Protein AF-A0A8I0HNR7-F1 (afdb_monomer_lite)

Foldseek 3Di:
DDDDDPPDDPVPVLVVLLVQLVVQLVVLVVQLVVCVVVVVVDVVSNVVSVVSNVSSVVSNCVSVVVVVVVVVVVVD

Secondary structure (DSSP, 8-state):
--------SSHHHHHHHHHHHHHHHHHHHHHHHHHHHTT---HHHHHHHHHHHHHHHHHHHHHHHHHHHHHHHT--

Sequence (76 aa):
MDKRDEPGKTGSFSSGLFKFGVFIVLAGSLLLVLRLILGVTSTLGIVSNLLLILSGVFLAWKPFMDNRKRGQLSQD

Radius of gyration: 18.74 Å; chains: 1; bounding box: 46×20×52 Å

Organism: NCBI:txid2762214

pLDDT: mean 73.77, std 16.33, range [39.25, 92.19]

Structure (mmCIF, N/CA/C/O backbone):
data_AF-A0A8I0HNR7-F1
#
_entry.id   AF-A0A8I0HNR7-F1
#
loop_
_atom_site.group_PDB
_atom_site.id
_atom_site.type_symbol
_atom_site.label_atom_id
_atom_site.label_alt_id
_atom_si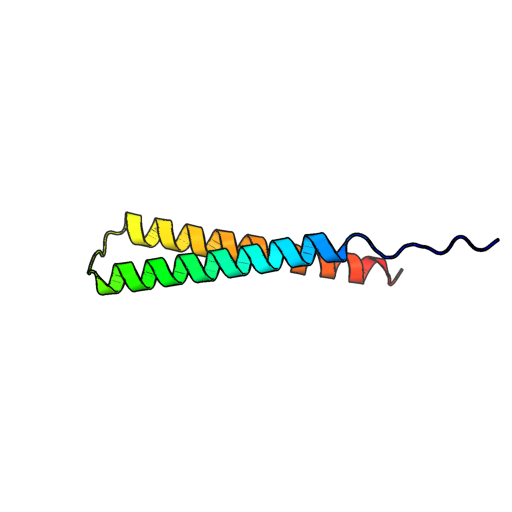te.label_comp_id
_atom_site.label_asym_id
_atom_site.label_entity_id
_atom_site.label_seq_id
_atom_site.pdbx_PDB_ins_code
_atom_site.Cartn_x
_atom_site.Cartn_y
_atom_site.Cartn_z
_atom_site.occupancy
_atom_site.B_iso_or_equiv
_atom_site.auth_seq_id
_atom_site.auth_comp_id
_atom_site.auth_asym_id
_atom_site.auth_atom_id
_atom_site.pdbx_PDB_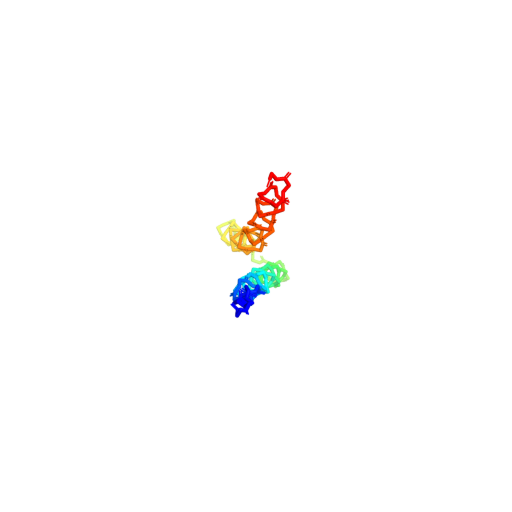model_num
ATOM 1 N N . MET A 1 1 ? 35.260 -0.512 -37.487 1.00 39.25 1 MET A N 1
ATOM 2 C CA . MET A 1 1 ? 35.509 -0.941 -36.095 1.00 39.25 1 MET A CA 1
ATOM 3 C C . MET A 1 1 ? 34.284 -0.509 -35.314 1.00 39.25 1 MET A C 1
ATOM 5 O O . MET A 1 1 ? 34.173 0.646 -34.935 1.00 39.25 1 MET A O 1
ATOM 9 N N . ASP A 1 2 ? 33.298 -1.398 -35.291 1.00 41.34 2 ASP A N 1
ATOM 10 C CA . ASP A 1 2 ? 31.910 -1.103 -34.941 1.00 41.34 2 ASP A CA 1
ATOM 11 C C . ASP A 1 2 ? 31.754 -1.181 -33.416 1.00 41.34 2 ASP A C 1
ATOM 13 O O . ASP A 1 2 ? 31.841 -2.263 -32.821 1.00 41.34 2 ASP A O 1
ATOM 17 N N . LYS A 1 3 ? 31.670 -0.019 -32.758 1.00 47.72 3 LYS A N 1
ATOM 18 C CA . LYS A 1 3 ? 31.430 0.058 -31.315 1.00 47.72 3 LYS A CA 1
ATOM 19 C C . LYS A 1 3 ? 29.950 -0.213 -31.099 1.00 47.72 3 LYS A C 1
ATOM 21 O O . LYS A 1 3 ? 29.139 0.694 -31.189 1.00 47.72 3 LYS A O 1
ATOM 26 N N . ARG A 1 4 ? 29.645 -1.480 -30.815 1.00 50.00 4 ARG A N 1
ATOM 27 C CA . ARG A 1 4 ? 28.337 -1.927 -30.347 1.00 50.00 4 ARG A CA 1
ATOM 28 C C . ARG A 1 4 ? 27.902 -1.051 -29.179 1.00 50.00 4 ARG A C 1
ATOM 30 O O . ARG A 1 4 ? 28.543 -1.057 -28.126 1.00 50.00 4 ARG A O 1
ATOM 37 N N . ASP A 1 5 ? 26.815 -0.333 -29.391 1.00 48.34 5 ASP A N 1
ATOM 38 C CA . ASP A 1 5 ? 26.000 0.238 -28.338 1.00 48.34 5 ASP A CA 1
ATOM 39 C C . ASP A 1 5 ? 25.693 -0.863 -27.315 1.00 48.34 5 ASP A C 1
ATOM 41 O O . ASP A 1 5 ? 25.286 -1.964 -27.685 1.00 48.34 5 ASP A O 1
ATOM 45 N N . GLU A 1 6 ? 25.937 -0.607 -26.030 1.00 49.84 6 GLU A N 1
ATOM 46 C CA . GLU A 1 6 ? 25.482 -1.464 -24.935 1.00 49.84 6 GLU A CA 1
ATOM 47 C C . GLU A 1 6 ? 24.059 -1.035 -24.530 1.00 49.84 6 GLU A C 1
ATOM 49 O O . GLU A 1 6 ? 23.913 -0.060 -23.785 1.00 49.84 6 GLU A O 1
ATOM 54 N N . PRO A 1 7 ? 22.975 -1.749 -24.895 1.00 51.72 7 PRO A N 1
ATOM 55 C CA . PRO A 1 7 ? 21.649 -1.454 -24.376 1.00 51.72 7 PRO A CA 1
ATOM 56 C C . PRO A 1 7 ? 21.426 -2.309 -23.121 1.00 51.72 7 PRO A C 1
ATOM 58 O O . PRO A 1 7 ? 20.610 -3.223 -23.112 1.00 51.72 7 PRO A O 1
ATOM 61 N N . GLY A 1 8 ? 22.231 -2.111 -22.072 1.00 46.34 8 GLY A N 1
ATOM 62 C CA . GLY A 1 8 ? 22.342 -3.133 -21.016 1.00 46.34 8 GLY A CA 1
ATOM 63 C C . GLY A 1 8 ? 21.877 -2.749 -19.614 1.00 46.34 8 GLY A C 1
ATOM 64 O O . GLY A 1 8 ? 21.294 -3.564 -18.902 1.00 46.34 8 GLY A O 1
ATOM 65 N N . LYS A 1 9 ? 22.157 -1.527 -19.153 1.00 44.12 9 LYS A N 1
ATOM 66 C CA . LYS A 1 9 ? 22.246 -1.287 -17.696 1.00 44.12 9 LYS A CA 1
ATOM 67 C C . LYS A 1 9 ? 21.018 -0.675 -17.022 1.00 44.12 9 LYS A C 1
ATOM 69 O O . LYS A 1 9 ? 20.995 -0.559 -15.801 1.00 44.12 9 LYS A O 1
ATOM 74 N N . THR A 1 10 ? 19.978 -0.319 -17.774 1.00 49.31 10 THR A N 1
ATOM 75 C CA . THR A 1 10 ? 18.782 0.350 -17.220 1.00 49.31 10 THR A CA 1
ATOM 76 C C . THR A 1 10 ? 17.596 -0.582 -16.942 1.00 49.31 10 THR A C 1
ATOM 78 O O . THR A 1 10 ? 16.690 -0.199 -16.205 1.00 49.31 10 THR A O 1
ATOM 81 N N . GLY A 1 11 ? 17.634 -1.838 -17.408 1.00 49.91 11 GLY A N 1
ATOM 82 C CA . GLY A 1 11 ? 16.577 -2.830 -17.145 1.00 49.91 11 GLY A CA 1
ATOM 83 C C . GLY A 1 11 ? 16.573 -3.420 -15.725 1.00 49.91 11 GLY A C 1
ATOM 84 O O . GLY A 1 11 ? 15.514 -3.746 -15.192 1.00 49.91 11 GLY A O 1
ATOM 85 N N . SER A 1 12 ? 17.737 -3.515 -15.070 1.00 50.41 12 SER A N 1
ATOM 86 C CA . SER A 1 12 ? 17.857 -4.158 -13.747 1.00 50.41 12 SER A CA 1
ATOM 87 C C . SER A 1 12 ? 17.305 -3.288 -12.604 1.00 50.41 12 SER A C 1
ATOM 89 O O . SER A 1 12 ? 16.548 -3.762 -11.757 1.00 50.41 12 SER A O 1
ATOM 91 N N . PHE A 1 13 ? 17.589 -1.979 -12.629 1.00 54.16 13 PHE A N 1
ATOM 92 C CA . PHE A 1 13 ? 17.141 -1.037 -11.591 1.00 54.16 13 PHE A CA 1
ATOM 93 C C . PHE A 1 13 ? 15.618 -0.812 -11.605 1.00 54.16 13 PHE A C 1
ATOM 95 O O . PHE A 1 13 ? 14.986 -0.727 -10.553 1.00 54.16 13 PHE A O 1
ATOM 102 N N . SER A 1 14 ? 15.019 -0.772 -12.800 1.00 59.50 14 SER A N 1
ATOM 103 C CA . SER A 1 14 ? 13.574 -0.593 -13.005 1.00 59.50 14 SER A CA 1
ATOM 104 C C . SER A 1 14 ? 12.767 -1.798 -12.492 1.00 59.50 14 SER A C 1
ATOM 106 O O . SER A 1 14 ? 11.771 -1.634 -11.784 1.00 59.50 14 SER A O 1
ATOM 108 N N . SER A 1 15 ? 13.260 -3.019 -12.742 1.00 67.44 15 SER A N 1
ATOM 109 C CA . SER A 1 15 ? 12.662 -4.263 -12.234 1.00 67.44 15 SER A CA 1
ATOM 110 C C . SER A 1 15 ? 12.745 -4.377 -10.707 1.00 67.44 15 SER A C 1
ATOM 112 O O . SER A 1 15 ? 11.773 -4.774 -10.062 1.00 67.44 15 SER A O 1
ATOM 114 N N . GLY A 1 16 ? 13.874 -3.980 -10.107 1.00 74.88 16 GLY A N 1
ATOM 115 C CA . GLY A 1 16 ? 14.055 -3.997 -8.651 1.00 74.88 16 GLY A CA 1
ATOM 116 C C . GLY A 1 16 ? 13.086 -3.066 -7.917 1.00 74.88 16 GLY A C 1
ATOM 117 O O . GLY A 1 16 ? 12.427 -3.491 -6.969 1.00 74.88 16 GLY A O 1
ATOM 118 N N . LEU A 1 17 ? 12.939 -1.826 -8.395 1.00 77.56 17 LEU A N 1
ATOM 119 C CA . LEU A 1 17 ? 12.011 -0.846 -7.815 1.00 77.56 17 LEU A CA 1
ATOM 120 C C . LEU A 1 17 ? 10.547 -1.267 -7.971 1.00 77.56 17 LEU A C 1
ATOM 122 O O . LEU A 1 17 ? 9.764 -1.108 -7.036 1.00 77.56 17 LEU A O 1
ATOM 126 N N . PHE A 1 18 ? 10.190 -1.855 -9.114 1.00 78.88 18 PHE 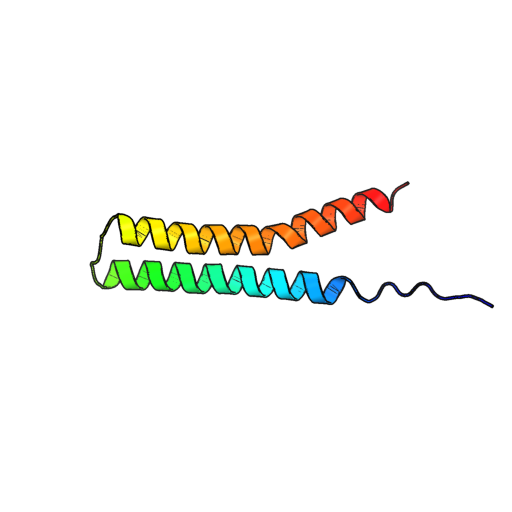A N 1
ATOM 127 C CA . PHE A 1 18 ? 8.850 -2.392 -9.331 1.00 78.88 18 PHE A CA 1
ATOM 128 C C . PHE A 1 18 ? 8.528 -3.527 -8.350 1.00 78.88 18 PHE A C 1
ATOM 130 O O . PHE A 1 18 ? 7.514 -3.472 -7.654 1.00 78.88 18 PHE A O 1
ATOM 137 N N . LYS A 1 19 ? 9.416 -4.524 -8.229 1.00 81.69 19 LYS A N 1
ATOM 138 C CA . LYS A 1 19 ? 9.251 -5.642 -7.283 1.00 81.69 19 LYS A CA 1
ATOM 139 C C . LYS A 1 19 ? 9.165 -5.158 -5.835 1.00 81.69 19 LYS A C 1
ATOM 141 O O . LYS A 1 19 ? 8.339 -5.656 -5.076 1.00 81.69 19 LYS A O 1
ATOM 146 N N . PHE A 1 20 ? 9.984 -4.174 -5.468 1.00 84.50 20 PHE A N 1
ATOM 147 C CA . PHE A 1 20 ? 9.966 -3.576 -4.136 1.00 84.50 20 PHE A CA 1
ATOM 148 C C . PHE A 1 20 ? 8.657 -2.824 -3.855 1.00 84.50 20 PHE A C 1
ATOM 150 O O . PHE A 1 20 ? 8.064 -3.002 -2.794 1.00 84.50 20 PHE A O 1
ATOM 157 N N . GLY A 1 21 ? 8.154 -2.051 -4.823 1.00 85.12 21 GLY A N 1
ATOM 158 C CA . GLY A 1 21 ? 6.855 -1.385 -4.716 1.00 85.12 21 GLY A CA 1
ATOM 159 C C . GLY A 1 21 ? 5.705 -2.379 -4.537 1.00 85.12 21 GLY A C 1
ATOM 160 O O . GLY A 1 21 ? 4.899 -2.224 -3.620 1.00 85.12 21 GLY A O 1
ATOM 161 N N . VAL A 1 22 ? 5.678 -3.454 -5.334 1.00 86.50 22 VAL A N 1
ATOM 162 C CA . VAL A 1 22 ? 4.688 -4.541 -5.195 1.00 86.50 22 VAL A CA 1
ATOM 163 C C . VAL A 1 22 ? 4.777 -5.207 -3.819 1.00 86.50 22 VAL A C 1
ATOM 165 O O . VAL A 1 22 ? 3.747 -5.456 -3.196 1.00 86.50 22 VAL A O 1
ATOM 168 N N . PHE A 1 23 ? 5.988 -5.448 -3.311 1.00 89.75 23 PHE A N 1
ATOM 169 C CA . PHE A 1 23 ? 6.191 -6.015 -1.977 1.00 89.75 23 PHE A CA 1
ATOM 170 C C . PHE A 1 23 ? 5.624 -5.116 -0.870 1.00 89.75 23 PHE A C 1
ATOM 172 O O . PHE A 1 23 ? 4.926 -5.608 0.015 1.00 89.75 23 PHE A O 1
ATOM 179 N N . ILE A 1 24 ? 5.861 -3.802 -0.944 1.00 89.19 24 ILE A N 1
ATOM 180 C CA . ILE A 1 24 ? 5.307 -2.834 0.016 1.00 89.19 24 ILE A CA 1
ATOM 181 C C . ILE A 1 24 ? 3.777 -2.845 -0.017 1.00 89.19 24 ILE A C 1
ATOM 183 O O . ILE A 1 24 ? 3.150 -2.849 1.042 1.00 89.19 24 ILE A O 1
ATOM 187 N N . VAL A 1 25 ? 3.172 -2.878 -1.209 1.00 90.25 25 VAL A N 1
ATOM 188 C CA . VAL A 1 25 ? 1.710 -2.960 -1.354 1.00 90.25 25 VAL A CA 1
ATOM 189 C C . VAL A 1 25 ? 1.178 -4.224 -0.686 1.00 90.25 25 VAL A C 1
ATOM 191 O O . VAL A 1 25 ? 0.255 -4.138 0.119 1.00 90.25 25 VAL A O 1
ATOM 194 N N . LEU A 1 26 ? 1.793 -5.380 -0.953 1.00 90.62 26 LEU A N 1
ATOM 195 C CA . LEU A 1 26 ? 1.384 -6.657 -0.364 1.00 90.62 26 LEU A CA 1
ATOM 196 C C . LEU A 1 26 ? 1.496 -6.650 1.165 1.00 90.62 26 LEU A C 1
ATOM 198 O O . LEU A 1 26 ? 0.554 -7.042 1.853 1.00 90.62 26 LEU A O 1
ATOM 202 N N . ALA A 1 27 ? 2.623 -6.174 1.695 1.00 90.25 27 ALA A N 1
ATOM 203 C CA . ALA A 1 27 ? 2.853 -6.082 3.133 1.00 90.25 27 ALA A CA 1
ATOM 204 C C . ALA A 1 27 ? 1.865 -5.112 3.803 1.00 90.25 27 ALA A C 1
ATOM 206 O O . ALA A 1 27 ? 1.281 -5.442 4.836 1.00 90.25 27 ALA A O 1
ATOM 207 N N . GLY A 1 28 ? 1.622 -3.948 3.192 1.00 89.44 28 GLY A N 1
ATOM 208 C CA . GLY A 1 28 ? 0.641 -2.972 3.663 1.00 89.44 28 GLY A CA 1
ATOM 209 C C . GLY A 1 28 ? -0.781 -3.535 3.662 1.00 89.44 28 GLY A C 1
ATOM 210 O O . GLY A 1 28 ? -1.492 -3.420 4.660 1.00 89.44 28 GLY A O 1
ATOM 211 N N . SER A 1 29 ? -1.196 -4.216 2.593 1.00 89.62 29 SER A N 1
ATOM 212 C CA . SER A 1 29 ? -2.502 -4.882 2.531 1.00 89.62 29 SER A CA 1
ATOM 213 C C . SER A 1 29 ? -2.643 -5.974 3.591 1.00 89.62 29 SER A C 1
ATOM 215 O O . SER A 1 29 ? -3.674 -6.037 4.259 1.00 89.62 29 SER A O 1
ATOM 217 N N . LEU A 1 30 ? -1.608 -6.790 3.805 1.00 92.19 30 LEU A N 1
ATOM 218 C CA . LEU A 1 30 ? -1.627 -7.840 4.824 1.00 92.19 30 LEU A CA 1
ATOM 219 C C . LEU A 1 30 ? -1.763 -7.255 6.236 1.00 92.19 30 LEU A C 1
ATOM 221 O O . LEU A 1 30 ? -2.584 -7.726 7.023 1.00 92.19 30 LEU A O 1
ATOM 225 N N . LEU A 1 31 ? -1.021 -6.184 6.532 1.00 89.12 31 LEU A N 1
ATOM 226 C CA . LEU A 1 31 ? -1.152 -5.437 7.783 1.00 89.12 31 LEU A CA 1
ATOM 227 C C . LEU A 1 31 ? -2.558 -4.848 7.949 1.00 89.12 31 LEU A C 1
ATOM 229 O O . LEU A 1 31 ? -3.072 -4.827 9.066 1.00 89.12 31 LEU A O 1
ATOM 233 N N . LEU A 1 32 ? -3.204 -4.415 6.860 1.00 88.19 32 LEU A N 1
ATOM 234 C CA . LEU A 1 32 ? -4.564 -3.866 6.907 1.00 88.19 32 LEU A CA 1
ATOM 235 C C . LEU A 1 32 ? -5.561 -4.946 7.314 1.00 88.19 32 LEU A C 1
ATOM 237 O O . LEU A 1 32 ? -6.373 -4.732 8.212 1.00 88.19 32 LEU A O 1
ATOM 241 N N . VAL A 1 33 ? -5.469 -6.106 6.660 1.00 89.19 33 VAL A N 1
ATOM 242 C CA . VAL A 1 33 ? -6.335 -7.261 6.908 1.00 89.19 33 VAL A CA 1
ATOM 243 C C . VAL A 1 33 ? -6.150 -7.759 8.335 1.00 89.19 33 VAL A C 1
ATOM 245 O O . VAL A 1 33 ? -7.135 -7.925 9.050 1.00 89.19 33 VAL A O 1
ATOM 248 N N . LEU A 1 34 ? -4.903 -7.920 8.785 1.00 89.69 34 LEU A N 1
ATOM 249 C CA . LEU A 1 34 ? -4.608 -8.343 10.152 1.00 89.69 34 LEU A CA 1
ATOM 250 C C . LEU A 1 34 ? -5.206 -7.375 11.179 1.00 89.69 34 LEU A C 1
ATOM 252 O O . LEU A 1 34 ? -5.795 -7.798 12.172 1.00 89.69 34 LEU A O 1
ATOM 256 N N . ARG A 1 35 ? -5.106 -6.070 10.918 1.00 86.38 35 ARG A N 1
ATOM 257 C CA . ARG A 1 35 ? -5.658 -5.034 11.793 1.00 86.38 35 ARG A CA 1
ATOM 258 C C . ARG A 1 35 ? -7.188 -5.063 11.843 1.00 86.38 35 ARG A C 1
ATOM 260 O O . ARG A 1 35 ? -7.752 -4.856 12.916 1.00 86.38 35 ARG A O 1
ATOM 267 N N . LEU A 1 36 ? -7.836 -5.353 10.712 1.00 86.25 36 LEU A N 1
ATOM 268 C CA . LEU A 1 36 ? -9.284 -5.558 10.623 1.00 86.25 36 LEU A CA 1
ATOM 269 C C . LEU A 1 36 ? -9.727 -6.789 11.424 1.00 86.25 36 LEU A C 1
ATOM 271 O O . LEU A 1 36 ? -10.685 -6.700 12.185 1.00 86.25 36 LEU A O 1
ATOM 275 N N . ILE A 1 37 ? -9.005 -7.908 11.295 1.00 88.88 37 ILE A N 1
ATOM 276 C CA . ILE A 1 37 ? -9.290 -9.162 12.016 1.00 88.88 37 ILE A CA 1
ATOM 277 C C . ILE A 1 37 ? -9.137 -8.975 13.530 1.00 88.88 37 ILE A C 1
ATOM 279 O O . ILE A 1 37 ? -9.950 -9.477 14.299 1.00 88.88 37 ILE A O 1
ATOM 283 N N . LEU A 1 38 ? -8.126 -8.218 13.965 1.00 86.81 38 LEU A N 1
ATOM 284 C CA . LEU A 1 38 ? -7.902 -7.896 15.378 1.00 86.81 38 LEU A CA 1
ATOM 285 C C . LEU A 1 38 ? -8.900 -6.861 15.937 1.00 86.81 38 LEU A C 1
ATOM 287 O O . LEU A 1 38 ? -8.821 -6.524 17.116 1.00 86.81 38 LEU A O 1
ATOM 291 N N . GLY A 1 39 ? -9.810 -6.323 15.115 1.00 83.50 39 GLY A N 1
ATOM 292 C CA . GLY A 1 39 ? -10.799 -5.324 15.535 1.00 83.50 39 GLY A CA 1
ATOM 293 C C . GLY A 1 39 ? -10.205 -3.951 15.872 1.00 83.50 39 GLY A C 1
ATOM 294 O O . GLY A 1 39 ? -10.872 -3.114 16.476 1.00 83.50 39 GLY A O 1
ATOM 295 N N . VAL A 1 40 ? -8.951 -3.687 15.489 1.00 77.81 40 VAL A N 1
ATOM 296 C CA . VAL A 1 40 ? -8.253 -2.435 15.813 1.00 77.81 40 VAL A CA 1
ATOM 297 C C . VAL A 1 40 ? -8.589 -1.377 14.760 1.00 77.81 40 VAL A C 1
ATOM 299 O O . VAL A 1 40 ? -7.802 -1.077 13.863 1.00 77.81 40 VAL A O 1
ATOM 302 N N . THR A 1 41 ? -9.765 -0.764 14.877 1.00 78.25 41 THR A N 1
ATOM 303 C CA . THR A 1 41 ? -10.265 0.268 13.947 1.00 78.25 41 THR A CA 1
ATOM 304 C C . THR A 1 41 ? -9.786 1.678 14.296 1.00 78.25 41 THR A C 1
ATOM 306 O O . THR A 1 41 ? -10.521 2.655 14.163 1.00 78.25 41 THR A O 1
ATOM 309 N N . SER A 1 42 ? -8.550 1.816 14.777 1.00 83.81 42 SER A N 1
ATOM 310 C CA . SER A 1 42 ? -7.996 3.139 15.058 1.00 83.81 42 SER A CA 1
ATOM 311 C C . SER A 1 42 ? -7.787 3.896 13.744 1.00 83.81 42 SER A C 1
ATOM 313 O O . SER A 1 42 ? -7.033 3.440 12.879 1.00 83.81 42 SER A O 1
ATOM 315 N N . THR A 1 43 ? -8.433 5.055 13.596 1.00 83.75 43 THR A N 1
ATOM 316 C CA . THR A 1 43 ? -8.416 5.868 12.368 1.00 83.75 43 THR A CA 1
ATOM 317 C C . THR A 1 43 ? -6.994 6.199 11.917 1.00 83.75 43 THR A C 1
ATOM 319 O O . THR A 1 43 ? -6.653 6.002 10.754 1.00 83.75 43 THR A O 1
ATOM 322 N N . LEU A 1 44 ? -6.125 6.604 12.851 1.00 85.69 44 LEU A N 1
ATOM 323 C CA . LEU A 1 44 ? -4.702 6.864 12.586 1.00 85.69 44 LEU A CA 1
ATOM 324 C C . LEU A 1 44 ? -3.981 5.627 12.046 1.00 85.69 44 LEU A C 1
ATOM 326 O O . LEU A 1 44 ? -3.127 5.718 11.167 1.00 85.69 44 LEU A O 1
ATOM 330 N N . GLY A 1 45 ? -4.356 4.458 12.555 1.00 83.50 45 GLY A N 1
ATOM 331 C CA . GLY A 1 45 ? -3.817 3.190 12.116 1.00 83.50 45 GLY A CA 1
ATOM 332 C C . GLY A 1 45 ? -4.185 2.846 10.676 1.00 83.50 45 GLY A C 1
ATOM 333 O O . GLY A 1 45 ? -3.321 2.454 9.891 1.00 83.50 45 GLY A O 1
ATOM 334 N N . ILE A 1 46 ? -5.457 3.013 10.327 1.00 86.00 46 ILE A N 1
ATOM 335 C CA . ILE A 1 46 ? -5.957 2.762 8.972 1.00 86.00 46 ILE A CA 1
ATOM 336 C C . ILE A 1 46 ? -5.302 3.736 7.986 1.00 86.00 46 ILE A C 1
ATOM 338 O O . ILE A 1 46 ? -4.777 3.306 6.961 1.00 86.00 46 ILE A O 1
ATOM 342 N N . VAL A 1 47 ? -5.251 5.026 8.330 1.00 87.88 47 VAL A N 1
ATOM 343 C CA . VAL A 1 47 ? -4.638 6.067 7.489 1.00 87.88 47 VAL A CA 1
ATOM 344 C C . VAL A 1 47 ? -3.144 5.811 7.280 1.00 87.88 47 VAL A C 1
ATOM 346 O O . VAL A 1 47 ? -2.676 5.837 6.145 1.00 87.88 47 VAL A O 1
ATOM 349 N N . SER A 1 48 ? -2.394 5.494 8.339 1.00 87.00 48 SER A N 1
ATOM 350 C CA . SER A 1 48 ? -0.966 5.160 8.230 1.00 87.00 48 SER A CA 1
ATOM 351 C C . SER A 1 48 ? -0.726 3.965 7.303 1.00 87.00 48 SER A C 1
ATOM 353 O O . SER A 1 48 ? 0.196 3.974 6.487 1.00 87.00 48 SER A O 1
ATOM 355 N N . ASN A 1 49 ? -1.596 2.961 7.373 1.00 88.88 49 ASN A N 1
ATOM 356 C CA . ASN A 1 49 ? -1.462 1.766 6.560 1.00 88.88 49 ASN A CA 1
ATOM 357 C C . ASN A 1 49 ? -1.852 2.004 5.088 1.00 88.88 49 ASN A C 1
ATOM 359 O O . ASN A 1 49 ? -1.216 1.472 4.180 1.00 88.88 49 ASN A O 1
ATOM 363 N N . LEU A 1 50 ? -2.836 2.872 4.838 1.00 87.44 50 LEU A N 1
ATOM 364 C CA . LEU A 1 50 ? -3.159 3.357 3.494 1.00 87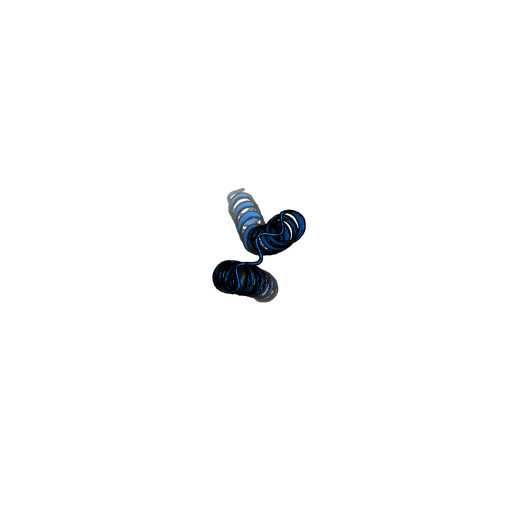.44 50 LEU A CA 1
ATOM 365 C C . LEU A 1 50 ? -1.998 4.148 2.876 1.00 87.44 50 LEU A C 1
ATOM 367 O O . LEU A 1 50 ? -1.693 3.953 1.701 1.00 87.44 50 LEU A O 1
ATOM 371 N N . LEU A 1 51 ? -1.310 4.989 3.656 1.00 90.69 51 LEU A N 1
ATOM 372 C CA . LEU A 1 51 ? -0.131 5.728 3.184 1.00 90.69 51 LEU A CA 1
ATOM 373 C C . LEU A 1 51 ? 1.017 4.791 2.782 1.00 90.69 51 LEU A C 1
ATOM 375 O O . LEU A 1 51 ? 1.674 5.033 1.769 1.00 90.69 51 LEU A O 1
ATOM 379 N N . LEU A 1 52 ? 1.230 3.699 3.525 1.00 88.56 52 LEU A N 1
ATOM 380 C CA . LEU A 1 52 ? 2.198 2.659 3.161 1.00 88.56 52 LEU A CA 1
ATOM 381 C C . LEU A 1 52 ? 1.870 2.028 1.803 1.00 88.56 52 LEU A C 1
ATOM 383 O O . LEU A 1 52 ? 2.741 1.945 0.936 1.00 88.56 52 LEU A O 1
ATOM 387 N N . ILE A 1 53 ? 0.610 1.639 1.595 1.00 88.88 53 ILE A N 1
ATOM 388 C CA . ILE A 1 53 ? 0.152 1.054 0.328 1.00 88.88 53 ILE A CA 1
ATOM 389 C C . ILE A 1 53 ? 0.341 2.054 -0.821 1.00 88.88 53 ILE A C 1
ATOM 391 O O . ILE A 1 53 ? 0.918 1.703 -1.850 1.00 88.88 53 ILE A O 1
ATOM 395 N N . LEU A 1 54 ? -0.077 3.311 -0.638 1.00 88.44 54 LEU A N 1
ATOM 396 C CA . LEU A 1 54 ? 0.070 4.369 -1.644 1.00 88.44 54 LEU A CA 1
ATOM 397 C C . LEU A 1 54 ? 1.538 4.627 -2.0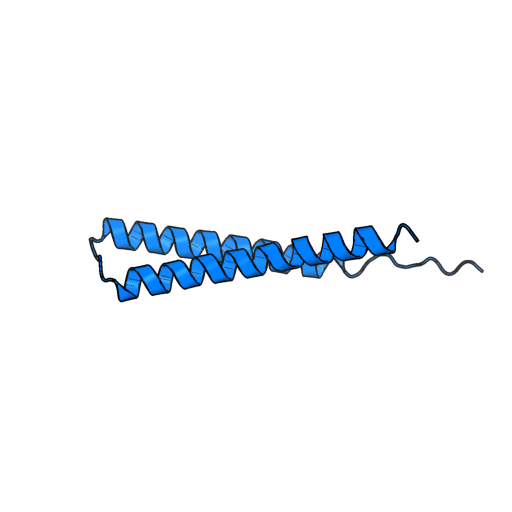11 1.00 88.44 54 LEU A C 1
ATOM 399 O O . LEU A 1 54 ? 1.854 4.785 -3.190 1.00 88.44 54 LEU A O 1
ATOM 403 N N . SER A 1 55 ? 2.440 4.609 -1.028 1.00 87.12 55 SER A N 1
ATOM 404 C CA . SER A 1 55 ? 3.884 4.722 -1.262 1.00 87.12 55 SER A CA 1
ATOM 405 C C . SER A 1 55 ? 4.411 3.568 -2.124 1.00 87.12 55 SER A C 1
ATOM 407 O O . SER A 1 55 ? 5.126 3.796 -3.103 1.00 87.12 55 SER A O 1
ATOM 409 N N . GLY A 1 56 ? 3.990 2.332 -1.831 1.00 85.44 56 GLY A N 1
ATOM 410 C CA . GLY A 1 56 ? 4.332 1.155 -2.633 1.00 85.44 56 GLY A CA 1
ATOM 411 C C . GLY A 1 56 ? 3.824 1.243 -4.076 1.00 85.44 56 GLY A C 1
ATOM 412 O O . GLY A 1 56 ? 4.580 0.975 -5.013 1.00 85.44 56 GLY A O 1
ATOM 413 N N . VAL A 1 57 ? 2.580 1.696 -4.273 1.00 86.38 57 VAL A N 1
ATOM 414 C CA . VAL A 1 57 ? 2.004 1.922 -5.611 1.00 86.38 57 VAL A CA 1
ATOM 415 C C . VAL A 1 57 ? 2.793 2.987 -6.368 1.00 86.38 57 VAL A C 1
ATOM 417 O O . VAL A 1 57 ? 3.133 2.781 -7.531 1.00 86.38 57 VAL A O 1
ATOM 420 N N . PHE A 1 58 ? 3.140 4.100 -5.722 1.00 86.25 58 PHE A N 1
ATOM 421 C CA . PHE A 1 58 ? 3.914 5.170 -6.350 1.00 86.25 58 PHE A CA 1
ATOM 422 C C . PHE A 1 58 ? 5.312 4.696 -6.781 1.00 86.25 58 PHE A C 1
ATOM 424 O O . PHE A 1 58 ? 5.755 4.976 -7.898 1.00 86.25 58 PHE A O 1
ATOM 431 N N . LEU A 1 59 ? 5.981 3.913 -5.930 1.00 82.94 59 LEU A N 1
ATOM 432 C CA . LEU A 1 59 ? 7.266 3.277 -6.231 1.00 82.94 59 LEU A CA 1
ATOM 433 C C . LEU A 1 59 ? 7.172 2.287 -7.398 1.00 82.94 59 LEU A C 1
ATOM 435 O O . LEU A 1 59 ? 8.061 2.281 -8.248 1.00 82.94 59 LEU A O 1
ATOM 439 N N . ALA A 1 60 ? 6.096 1.499 -7.475 1.00 80.50 60 ALA A N 1
ATOM 440 C CA . ALA A 1 60 ? 5.847 0.581 -8.587 1.00 80.50 60 ALA A CA 1
ATOM 441 C C . ALA A 1 60 ? 5.456 1.311 -9.886 1.00 80.50 60 ALA A C 1
ATOM 443 O O . ALA A 1 60 ? 5.777 0.856 -10.982 1.00 80.50 60 ALA A O 1
ATOM 444 N N . TRP A 1 61 ? 4.804 2.469 -9.789 1.00 78.06 61 TRP A N 1
ATOM 445 C CA . TRP A 1 61 ? 4.365 3.254 -10.943 1.00 78.06 61 TRP A CA 1
ATOM 446 C C . TRP A 1 61 ? 5.500 4.068 -11.584 1.00 78.06 61 TRP A C 1
ATOM 448 O O . TRP A 1 61 ? 5.525 4.273 -12.801 1.00 78.06 61 TRP A O 1
ATOM 458 N N . LYS A 1 62 ? 6.480 4.513 -10.790 1.00 75.56 62 LYS A N 1
ATOM 459 C CA . LYS A 1 62 ? 7.650 5.271 -11.262 1.00 75.56 62 LYS A CA 1
ATOM 460 C C . LYS A 1 62 ? 8.411 4.599 -12.427 1.00 75.56 62 LYS A C 1
ATOM 462 O O . LYS A 1 62 ? 8.588 5.269 -13.445 1.00 75.56 62 LYS A O 1
ATOM 467 N N . PRO A 1 63 ? 8.817 3.313 -12.361 1.00 68.19 63 PRO A N 1
ATOM 468 C CA . PRO A 1 63 ? 9.481 2.640 -13.481 1.00 68.19 63 PRO A CA 1
ATOM 469 C C . PRO A 1 63 ? 8.591 2.519 -14.728 1.00 68.19 63 PRO A C 1
ATOM 471 O O . PRO A 1 63 ? 9.092 2.579 -15.848 1.00 68.19 63 PRO A O 1
ATOM 474 N N . PHE A 1 64 ? 7.268 2.412 -14.560 1.00 67.50 64 PHE A N 1
ATOM 475 C CA . PHE A 1 64 ? 6.328 2.356 -15.681 1.00 67.50 64 PHE A CA 1
ATOM 476 C C . PHE A 1 64 ? 6.252 3.686 -16.452 1.00 67.50 64 PHE A C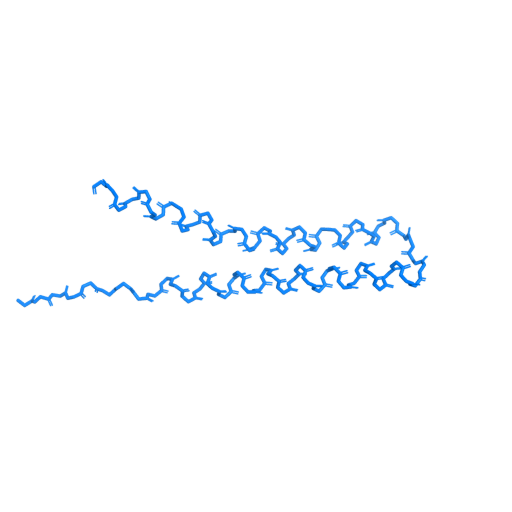 1
ATOM 478 O O . PHE A 1 64 ? 6.255 3.687 -17.685 1.00 67.50 64 PHE A O 1
ATOM 485 N N . MET A 1 65 ? 6.246 4.827 -15.752 1.00 68.38 65 MET A N 1
ATOM 486 C CA . MET A 1 65 ? 6.298 6.146 -16.404 1.00 68.38 65 MET A CA 1
ATOM 487 C C . MET A 1 65 ? 7.632 6.404 -17.106 1.00 68.38 65 MET A C 1
ATOM 489 O O . MET A 1 65 ? 7.648 6.985 -18.191 1.00 68.38 65 MET A O 1
ATOM 493 N N . ASP A 1 66 ? 8.738 5.960 -16.513 1.00 66.12 66 ASP A N 1
ATOM 494 C CA . ASP A 1 66 ? 10.074 6.161 -17.082 1.00 66.12 66 ASP A CA 1
ATOM 495 C C . ASP A 1 66 ? 10.260 5.365 -18.388 1.00 66.12 66 ASP A C 1
ATOM 497 O O . ASP A 1 66 ? 10.818 5.868 -19.366 1.00 66.12 66 ASP A O 1
ATOM 501 N N . ASN A 1 67 ? 9.688 4.157 -18.455 1.00 63.72 67 ASN A N 1
ATOM 502 C CA . ASN A 1 67 ? 9.674 3.342 -19.672 1.00 63.72 67 ASN A CA 1
ATOM 503 C C . ASN A 1 67 ? 8.817 3.965 -20.795 1.00 63.72 67 ASN A C 1
ATOM 505 O O . ASN A 1 67 ? 9.203 3.883 -21.961 1.00 63.72 67 ASN A O 1
ATOM 509 N N . ARG A 1 68 ? 7.700 4.645 -20.476 1.00 60.53 68 ARG A N 1
ATOM 510 C CA . ARG A 1 68 ? 6.912 5.386 -21.487 1.00 60.53 68 ARG A CA 1
ATOM 511 C C . ARG A 1 68 ? 7.685 6.556 -22.093 1.00 60.53 68 ARG A C 1
ATOM 513 O O . ARG A 1 68 ? 7.592 6.769 -23.297 1.00 60.53 68 ARG A O 1
ATOM 520 N N . LYS A 1 69 ? 8.437 7.306 -21.281 1.00 59.59 69 LYS A N 1
ATOM 521 C CA . LYS A 1 69 ? 9.226 8.450 -21.771 1.00 59.59 69 LYS A CA 1
ATOM 522 C C . LYS A 1 69 ? 10.338 8.015 -22.726 1.00 59.59 69 LYS A C 1
ATOM 524 O O . LYS A 1 69 ? 10.570 8.682 -23.726 1.00 59.59 69 LYS A O 1
ATOM 529 N N . ARG A 1 70 ? 10.985 6.874 -22.465 1.00 56.94 70 ARG A N 1
ATOM 530 C CA . ARG A 1 70 ? 11.997 6.316 -23.381 1.00 56.94 70 ARG A CA 1
ATOM 531 C C . ARG A 1 70 ? 11.406 5.820 -24.698 1.00 56.94 70 ARG A C 1
ATOM 533 O O . ARG A 1 70 ? 12.038 5.997 -25.727 1.00 56.94 70 ARG A O 1
ATOM 540 N N . GLY A 1 71 ? 10.195 5.259 -24.679 1.00 57.78 71 GLY A N 1
ATOM 541 C CA . GLY A 1 71 ? 9.504 4.831 -25.899 1.00 57.78 71 GLY A CA 1
ATOM 542 C C . GLY A 1 71 ? 9.146 5.977 -26.854 1.00 57.78 71 GLY A C 1
ATOM 543 O O . GLY A 1 71 ? 9.042 5.741 -28.050 1.00 57.78 71 GLY A O 1
ATOM 544 N N . GLN A 1 72 ? 8.995 7.208 -26.350 1.00 54.62 72 GLN A N 1
ATOM 545 C CA . GLN A 1 72 ? 8.747 8.395 -27.181 1.00 54.62 72 GLN A CA 1
ATOM 546 C C . GLN A 1 72 ? 10.027 8.990 -27.792 1.00 54.62 72 GLN A C 1
ATOM 548 O O . GLN A 1 72 ? 9.959 9.538 -28.879 1.00 54.62 72 GLN A O 1
ATOM 553 N N . LEU A 1 73 ? 11.190 8.841 -27.148 1.00 55.31 73 LEU A N 1
ATOM 554 C CA . LEU A 1 73 ? 12.477 9.364 -27.646 1.00 55.31 73 LEU A CA 1
ATOM 555 C C . LEU A 1 73 ? 13.147 8.482 -28.716 1.00 55.31 73 LEU A C 1
ATOM 557 O O . LEU A 1 73 ? 14.138 8.897 -29.299 1.00 55.31 73 LEU A O 1
ATOM 561 N N . SER A 1 74 ? 12.651 7.264 -28.958 1.00 52.84 74 SER A N 1
ATOM 562 C CA . SER A 1 74 ? 13.149 6.375 -30.025 1.00 52.84 74 SER A CA 1
ATOM 563 C C . SER A 1 74 ? 12.346 6.463 -31.331 1.00 52.84 74 SER A C 1
ATOM 565 O O . SER A 1 74 ? 12.562 5.633 -32.211 1.00 52.84 74 SER A O 1
ATOM 567 N N . GLN A 1 75 ? 11.407 7.409 -31.452 1.00 52.88 75 GLN A N 1
ATOM 568 C CA . GLN A 1 75 ? 10.637 7.644 -32.683 1.00 52.88 75 GLN A CA 1
ATOM 569 C C . GLN A 1 75 ? 11.026 8.921 -33.450 1.00 52.88 75 GLN A C 1
ATOM 571 O O . GLN A 1 75 ? 10.434 9.154 -34.502 1.00 52.88 75 GLN A O 1
ATOM 576 N N . ASP A 1 76 ? 12.017 9.683 -32.974 1.00 45.69 76 ASP A N 1
ATOM 577 C CA . ASP A 1 76 ? 12.582 10.848 -33.675 1.00 45.69 76 ASP A CA 1
ATOM 578 C C . ASP A 1 76 ? 13.932 10.518 -34.334 1.00 45.69 76 ASP A C 1
ATOM 580 O O . ASP A 1 76 ? 14.773 9.861 -33.670 1.00 45.69 76 ASP A O 1
#